Protein AF-A0AAC9L8Z2-F1 (afdb_monomer)

Secondary structure (DSSP, 8-state):
--------SEEEE-TT--EEEE-HHHHHHHTT--HHHHHHHHHHHHHHHTT--TT-TT----SSHHHHHHHHHHHHHHHHHHHHH-TT-S-EEETTTEEE-TT----

Organism: NCBI:txid1612552

pLDDT: mean 70.96, std 18.59, range [23.62, 95.19]

Radius of gyration: 14.06 Å; Cα contacts (8 Å, |Δi|>4): 118; chains: 1; bounding box: 37×30×39 Å

Nearest PDB structures (foldseek):
  7m5f-assembly1_A  TM=7.925E-01  e=8.545E-02  Serratia marcescens

Mean predicted aligned error: 9.95 Å

Sequence (107 aa):
MLAGFFEGPLFYLDGDGDWMNHSPKQAGKDLRLSAELISDITTWDDEYQAIYDDNYPPDSRFPTPATKAAWIEKGRQLAVRIKQESPLVTSVDYQANGSIKNGECMI

Foldseek 3Di:
DDVQPPAQQWFDQFPVRDGGHDQLVRCCVRQVDDPVLSVLSNVLRVVQVVQDDSVDRPDSVQVDPVSLVVSLVSSVVSLVSSVVSGVPDQWTDGPNPDIDHHPDDDD

Solvent-accessible surface area (backbone atoms only — not comparable to full-atom values): 6521 Å² total; per-residue (Å²): 131,83,88,69,87,81,73,44,67,36,40,41,69,49,99,87,67,51,79,44,63,40,54,48,74,53,44,25,64,78,45,56,44,53,73,66,58,32,50,52,50,44,53,57,42,50,62,49,61,75,40,55,44,91,92,47,80,92,51,76,56,57,93,39,74,65,57,45,51,52,52,36,52,50,51,55,54,51,55,52,48,49,54,71,62,13,90,79,65,60,50,52,39,39,87,57,94,46,72,51,58,70,88,72,74,88,126

Structure (mmCIF, N/CA/C/O backbone):
data_AF-A0AAC9L8Z2-F1
#
_entry.id   AF-A0AAC9L8Z2-F1
#
loop_
_atom_site.group_PDB
_atom_site.id
_atom_site.type_symbol
_atom_site.label_atom_id
_atom_site.label_alt_id
_atom_site.label_comp_id
_atom_site.label_asym_id
_atom_site.label_entity_id
_atom_site.label_seq_id
_atom_site.pdbx_PDB_ins_code
_atom_site.Cartn_x
_atom_site.Cartn_y
_atom_site.Cartn_z
_atom_site.occupancy
_atom_site.B_iso_or_equiv
_atom_site.auth_seq_id
_atom_site.auth_comp_id
_atom_site.auth_asym_id
_atom_site.auth_atom_id
_atom_site.pdbx_PDB_model_num
ATOM 1 N N . MET A 1 1 ? 24.014 -4.224 7.817 1.00 24.22 1 MET A N 1
ATOM 2 C CA . MET A 1 1 ? 22.561 -4.469 7.768 1.00 24.22 1 MET A CA 1
ATOM 3 C C . MET A 1 1 ? 22.069 -3.802 6.510 1.00 24.22 1 MET A C 1
ATOM 5 O O . MET A 1 1 ? 22.116 -2.583 6.431 1.00 24.22 1 MET A O 1
ATOM 9 N N . LEU A 1 2 ? 21.812 -4.598 5.476 1.00 24.84 2 LEU A N 1
ATOM 10 C CA . LEU A 1 2 ? 21.399 -4.082 4.179 1.00 24.84 2 LEU A CA 1
ATOM 11 C C . LEU A 1 2 ? 19.991 -3.516 4.361 1.00 24.84 2 LEU A C 1
ATOM 13 O O . LEU A 1 2 ? 19.075 -4.269 4.676 1.00 24.84 2 LEU A O 1
ATOM 17 N N . ALA A 1 3 ? 19.847 -2.197 4.239 1.00 23.62 3 ALA A N 1
ATOM 18 C CA . ALA A 1 3 ? 18.556 -1.535 4.112 1.00 23.62 3 ALA A CA 1
ATOM 19 C C . ALA A 1 3 ? 17.974 -1.900 2.734 1.00 23.62 3 ALA A C 1
ATOM 21 O O . ALA A 1 3 ? 18.017 -1.113 1.795 1.00 23.62 3 ALA A O 1
ATOM 22 N N . GLY A 1 4 ? 17.554 -3.158 2.592 1.00 27.08 4 GLY A N 1
ATOM 23 C CA . GLY A 1 4 ? 16.737 -3.635 1.488 1.00 27.08 4 GLY A CA 1
ATOM 24 C C . GLY A 1 4 ? 15.305 -3.231 1.791 1.00 27.08 4 GLY A C 1
ATOM 25 O O . GLY A 1 4 ? 14.732 -3.661 2.789 1.00 27.08 4 GLY A O 1
ATOM 26 N N . PHE A 1 5 ? 14.784 -2.324 0.982 1.00 33.44 5 PHE A N 1
ATOM 27 C CA . PHE A 1 5 ? 13.491 -1.672 1.121 1.00 33.44 5 PHE A CA 1
ATOM 28 C C . PHE A 1 5 ? 12.365 -2.670 0.785 1.00 33.44 5 PHE A C 1
ATOM 30 O O . PHE A 1 5 ? 11.791 -2.634 -0.298 1.00 33.44 5 PHE A O 1
ATOM 37 N N . PHE A 1 6 ? 12.089 -3.617 1.685 1.00 36.66 6 PHE A N 1
ATOM 38 C CA . PHE A 1 6 ? 10.814 -4.334 1.711 1.00 36.66 6 PHE A CA 1
ATOM 39 C C . PHE A 1 6 ? 9.810 -3.386 2.368 1.00 36.66 6 PHE A C 1
ATOM 41 O O . PHE A 1 6 ? 9.661 -3.429 3.588 1.00 36.66 6 PHE A O 1
ATOM 48 N N . GLU A 1 7 ? 9.175 -2.487 1.611 1.00 49.12 7 GLU A N 1
ATOM 49 C CA . GLU A 1 7 ? 7.945 -1.859 2.103 1.00 49.12 7 GLU A CA 1
ATOM 50 C C . GLU A 1 7 ? 6.761 -2.649 1.565 1.00 49.12 7 GLU A C 1
ATOM 52 O O . GLU A 1 7 ? 6.620 -2.854 0.364 1.00 49.12 7 GLU A O 1
ATOM 57 N N . GLY A 1 8 ? 5.949 -3.162 2.480 1.00 53.09 8 GLY A N 1
ATOM 58 C CA . GLY A 1 8 ? 4.649 -3.699 2.132 1.00 53.09 8 GLY A CA 1
ATOM 59 C C . GLY A 1 8 ? 3.725 -2.555 1.715 1.00 53.09 8 GLY A C 1
ATOM 60 O O . GLY A 1 8 ? 4.050 -1.380 1.901 1.00 53.09 8 GLY A O 1
ATOM 61 N N . PRO A 1 9 ? 2.530 -2.872 1.202 1.00 61.75 9 PRO A N 1
ATOM 62 C CA . PRO A 1 9 ? 1.610 -1.863 0.682 1.00 61.75 9 PRO A CA 1
ATOM 63 C C . PRO A 1 9 ? 1.145 -0.857 1.746 1.00 61.75 9 PRO A C 1
ATOM 65 O O . PRO A 1 9 ? 0.611 0.195 1.399 1.00 61.75 9 PRO A O 1
ATOM 68 N N . LEU A 1 10 ? 1.311 -1.190 3.032 1.00 71.06 10 LEU A N 1
ATOM 69 C CA . LEU A 1 10 ? 0.808 -0.439 4.172 1.00 71.06 10 LEU A CA 1
ATOM 70 C C . LEU A 1 10 ? 1.889 -0.337 5.255 1.00 71.06 10 LEU A C 1
ATOM 72 O O . LEU A 1 10 ? 2.256 -1.342 5.866 1.00 71.06 10 LEU A O 1
ATOM 76 N N . PHE A 1 11 ? 2.347 0.885 5.525 1.00 72.44 11 PHE A N 1
ATOM 77 C CA . PHE A 1 11 ? 3.290 1.195 6.600 1.00 72.44 11 PHE A CA 1
ATOM 78 C C . PHE A 1 11 ? 2.614 2.126 7.613 1.00 72.44 11 PHE A C 1
ATOM 80 O O . PHE A 1 11 ? 2.272 3.269 7.298 1.00 72.44 11 PHE A O 1
ATOM 87 N N . TYR A 1 12 ? 2.368 1.631 8.827 1.00 72.31 12 TYR A N 1
ATOM 88 C CA . TYR A 1 12 ? 1.721 2.399 9.895 1.00 72.31 12 TYR A CA 1
ATOM 89 C C . TYR A 1 12 ?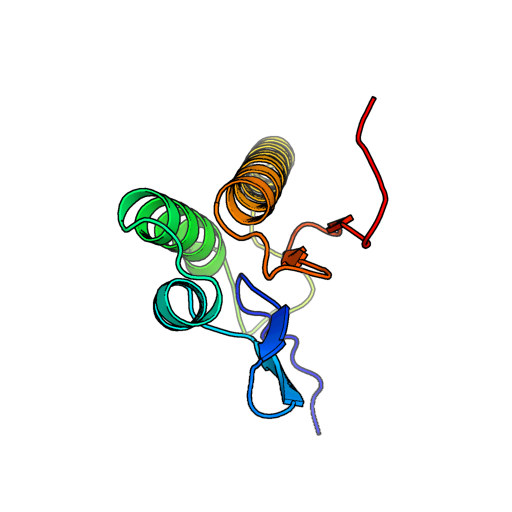 2.153 1.909 11.283 1.00 72.31 12 TYR A C 1
ATOM 91 O O . TYR A 1 12 ? 2.725 0.829 11.427 1.00 72.31 12 TYR A O 1
ATOM 99 N N . LEU A 1 13 ? 1.892 2.739 12.296 1.00 74.19 13 LEU A N 1
ATOM 100 C CA . LEU A 1 13 ? 2.062 2.398 13.708 1.00 74.19 13 LEU A CA 1
ATOM 101 C C . LEU A 1 13 ? 0.874 1.546 14.162 1.00 74.19 13 LEU A C 1
ATOM 103 O O . LEU A 1 13 ? -0.260 2.031 14.134 1.00 74.19 13 LEU A O 1
ATOM 107 N N . ASP A 1 14 ? 1.115 0.301 14.555 1.00 74.50 14 ASP A N 1
ATOM 108 C CA . ASP A 1 14 ? 0.046 -0.584 15.021 1.00 74.50 14 ASP A CA 1
ATOM 109 C C . ASP A 1 14 ? -0.340 -0.350 16.495 1.00 74.50 14 ASP A C 1
ATOM 111 O O . ASP A 1 14 ? 0.149 0.561 17.169 1.00 74.50 14 ASP A O 1
ATOM 115 N N . GLY A 1 15 ? -1.277 -1.165 16.992 1.00 69.88 15 GLY A N 1
ATOM 116 C CA . GLY A 1 15 ? -1.764 -1.092 18.372 1.00 69.88 15 GLY A CA 1
ATOM 117 C C . GLY A 1 15 ? -0.723 -1.455 19.436 1.00 69.88 15 GLY A C 1
ATOM 118 O O . GLY A 1 15 ? -0.926 -1.104 20.599 1.00 69.88 15 GLY A O 1
ATOM 119 N N . ASP A 1 16 ? 0.374 -2.105 19.041 1.00 76.56 16 ASP A N 1
ATOM 120 C CA . ASP A 1 16 ? 1.497 -2.465 19.909 1.00 76.56 16 ASP A CA 1
ATOM 121 C C . ASP A 1 16 ? 2.599 -1.387 19.891 1.00 76.56 16 ASP A C 1
ATOM 123 O O . ASP A 1 16 ? 3.517 -1.408 20.714 1.00 76.56 16 ASP A O 1
ATOM 127 N N . GLY A 1 17 ? 2.458 -0.374 19.028 1.00 74.88 17 GLY A N 1
ATOM 128 C CA . GLY A 1 17 ? 3.401 0.730 18.888 1.00 74.88 17 GLY A CA 1
ATOM 129 C C . GLY A 1 17 ? 4.563 0.417 17.948 1.00 74.88 17 GLY A C 1
ATOM 130 O O . GLY A 1 17 ? 5.549 1.159 17.946 1.00 74.88 17 GLY A O 1
ATOM 131 N N . ASP A 1 18 ? 4.447 -0.636 17.137 1.00 76.12 18 ASP A N 1
ATOM 132 C CA . ASP A 1 18 ? 5.462 -1.003 16.163 1.00 76.12 18 ASP A CA 1
ATOM 133 C C . ASP A 1 18 ? 5.226 -0.266 14.843 1.00 76.12 18 ASP A C 1
ATOM 135 O O . ASP A 1 18 ? 4.153 -0.306 14.234 1.00 76.12 18 ASP A O 1
ATOM 139 N N . TRP A 1 19 ? 6.263 0.443 14.394 1.00 75.31 19 TRP A N 1
ATOM 140 C CA . TRP A 1 19 ? 6.253 1.157 13.124 1.00 75.31 19 TRP A CA 1
ATOM 141 C C . TRP A 1 19 ? 6.893 0.282 12.049 1.00 75.31 19 TRP A C 1
ATOM 143 O O . TRP A 1 19 ? 8.111 0.284 11.858 1.00 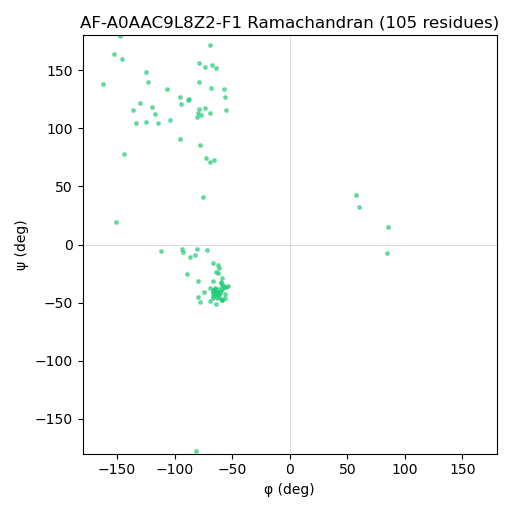75.31 19 TRP A O 1
ATOM 153 N N . MET A 1 20 ? 6.061 -0.511 11.378 1.00 77.50 20 MET A N 1
ATOM 154 C CA . MET A 1 20 ? 6.514 -1.502 10.409 1.00 77.50 20 MET A CA 1
ATOM 155 C C . MET A 1 20 ? 5.519 -1.697 9.259 1.00 77.50 20 MET A C 1
ATOM 157 O O . MET A 1 20 ? 4.470 -1.054 9.190 1.00 77.50 20 MET A O 1
ATOM 161 N N . ASN A 1 21 ? 5.878 -2.582 8.330 1.00 76.88 21 ASN A N 1
ATOM 162 C CA . ASN A 1 21 ? 5.004 -2.990 7.240 1.00 76.88 21 ASN A CA 1
ATOM 163 C C . ASN A 1 21 ? 3.975 -4.007 7.707 1.00 76.88 21 ASN A C 1
ATOM 165 O O . ASN A 1 21 ? 4.308 -4.967 8.403 1.00 76.88 21 ASN A O 1
ATOM 169 N N . HIS A 1 22 ? 2.753 -3.847 7.215 1.00 80.56 22 HIS A N 1
ATOM 170 C CA . HIS A 1 22 ? 1.636 -4.723 7.522 1.00 80.56 22 HIS A CA 1
ATOM 171 C C . HIS A 1 22 ? 1.043 -5.309 6.248 1.00 80.56 22 HIS A C 1
ATOM 173 O O . HIS A 1 22 ? 0.884 -4.634 5.232 1.00 80.56 22 HIS A O 1
ATOM 179 N N . SER A 1 23 ? 0.679 -6.590 6.305 1.00 83.94 23 SER A N 1
ATOM 180 C CA . SER A 1 23 ? -0.058 -7.222 5.206 1.00 83.94 23 SER A CA 1
ATOM 181 C C . SER A 1 23 ? -1.474 -6.633 5.085 1.00 83.94 23 SER A C 1
ATOM 183 O O . SER A 1 23 ? -2.055 -6.251 6.109 1.00 83.94 23 SER A O 1
ATOM 185 N N . PRO A 1 24 ? -2.106 -6.665 3.896 1.00 85.31 24 PRO A N 1
ATOM 186 C CA . PRO A 1 24 ? -3.492 -6.213 3.723 1.00 85.31 24 PRO A CA 1
ATOM 187 C C . PRO A 1 24 ? -4.474 -6.889 4.691 1.00 85.31 24 PRO A C 1
ATOM 189 O O . PRO A 1 24 ? -5.398 -6.263 5.208 1.00 85.31 24 PRO A O 1
ATOM 192 N N . LYS A 1 25 ? -4.246 -8.171 5.006 1.00 85.81 25 LYS A N 1
ATOM 193 C CA . LYS A 1 25 ? -5.061 -8.929 5.963 1.00 85.81 25 LYS A CA 1
ATOM 194 C C . LYS A 1 25 ? -4.888 -8.449 7.406 1.00 85.81 25 LYS A C 1
ATOM 196 O O . LYS A 1 25 ? -5.859 -8.474 8.161 1.00 85.81 25 LYS A O 1
ATOM 201 N N . GLN A 1 26 ? -3.671 -8.076 7.799 1.00 84.38 26 GLN A N 1
ATOM 202 C CA . GLN A 1 26 ? -3.398 -7.541 9.134 1.00 84.38 26 GLN A CA 1
ATOM 203 C C . GLN A 1 26 ? -4.023 -6.149 9.274 1.00 84.38 26 GLN A C 1
ATOM 205 O O . GLN A 1 26 ? -4.845 -5.939 10.162 1.00 84.38 26 GLN A O 1
ATOM 210 N N . ALA A 1 27 ? -3.793 -5.275 8.294 1.00 82.56 27 ALA A N 1
ATOM 211 C CA . ALA A 1 27 ? -4.414 -3.956 8.233 1.00 82.56 27 ALA A CA 1
ATOM 212 C C . ALA A 1 27 ? -5.940 -3.999 8.196 1.00 82.56 27 ALA A C 1
ATOM 214 O O . ALA A 1 27 ? -6.600 -3.183 8.832 1.00 82.56 27 ALA A O 1
ATOM 215 N N . GLY A 1 28 ? -6.522 -4.992 7.525 1.00 87.25 28 GLY A N 1
ATOM 216 C CA . GLY A 1 28 ? -7.959 -5.231 7.561 1.00 87.25 28 GLY A CA 1
ATOM 217 C C . GLY A 1 28 ? -8.514 -5.399 8.975 1.00 87.25 28 GLY A C 1
ATOM 218 O O . GLY A 1 28 ? -9.603 -4.912 9.271 1.00 87.25 28 GLY A O 1
ATOM 219 N N . LYS A 1 29 ? -7.758 -6.042 9.871 1.00 87.19 29 LYS A N 1
ATOM 220 C CA . LYS A 1 29 ? -8.141 -6.196 11.279 1.00 87.19 29 LYS A CA 1
ATOM 221 C C . LYS A 1 29 ? -7.882 -4.921 12.071 1.00 87.19 29 LYS A C 1
ATOM 223 O O . LYS A 1 29 ? -8.786 -4.457 12.762 1.00 87.19 29 LYS A O 1
ATOM 228 N N . ASP A 1 30 ? -6.682 -4.363 11.946 1.00 83.88 30 ASP A N 1
ATOM 229 C CA . ASP A 1 30 ? -6.230 -3.227 12.758 1.00 83.88 30 ASP A CA 1
ATOM 230 C C . ASP A 1 30 ? -7.040 -1.966 12.446 1.00 83.88 30 ASP A C 1
ATOM 232 O O . ASP A 1 30 ? -7.526 -1.274 13.341 1.00 83.88 30 ASP A O 1
ATOM 236 N N . LEU A 1 31 ? -7.256 -1.718 11.154 1.00 83.31 31 LEU A N 1
ATOM 237 C CA . LEU A 1 31 ? -7.966 -0.556 10.634 1.00 83.31 31 LEU A CA 1
ATOM 238 C C . LEU A 1 31 ? -9.457 -0.835 10.405 1.00 83.31 31 LEU A C 1
ATOM 240 O O . LEU A 1 31 ? -10.196 0.091 10.078 1.00 83.31 31 LEU A O 1
ATOM 244 N N . ARG A 1 32 ? -9.919 -2.077 10.618 1.00 87.31 32 ARG A N 1
ATOM 245 C CA . ARG A 1 32 ? -11.317 -2.511 10.429 1.00 87.31 32 ARG A CA 1
ATOM 246 C C . ARG A 1 32 ? -11.842 -2.270 9.007 1.00 87.31 32 ARG A C 1
ATOM 248 O O . ARG A 1 32 ? -12.973 -1.823 8.832 1.00 87.31 32 ARG A O 1
ATOM 255 N N . LEU A 1 33 ? -11.016 -2.562 8.006 1.00 86.88 33 LEU A N 1
ATOM 256 C CA . LEU A 1 33 ? -11.359 -2.376 6.594 1.00 86.88 33 LEU A CA 1
ATOM 257 C C . LEU A 1 33 ? -12.351 -3.440 6.115 1.00 86.88 33 LEU A C 1
ATOM 259 O O . LEU A 1 33 ? -12.374 -4.572 6.609 1.00 86.88 33 LEU A O 1
ATOM 263 N N . SER A 1 34 ? -13.143 -3.089 5.107 1.00 93.19 34 SER A N 1
ATOM 264 C CA . SER A 1 34 ? -14.021 -4.030 4.421 1.00 93.19 34 SER A CA 1
ATOM 265 C C . SER A 1 34 ? -13.232 -5.133 3.702 1.00 93.19 34 SER A C 1
ATOM 267 O O . SER A 1 34 ? -12.099 -4.945 3.257 1.00 93.19 34 SER A O 1
ATOM 269 N N . ALA A 1 35 ? -13.853 -6.307 3.545 1.00 93.12 35 ALA A N 1
ATOM 270 C CA . ALA A 1 35 ? -13.260 -7.413 2.789 1.00 93.12 35 ALA A CA 1
ATOM 271 C C . ALA A 1 35 ? -12.981 -7.039 1.321 1.00 93.12 35 ALA A C 1
ATOM 273 O O . ALA A 1 35 ? -12.006 -7.514 0.742 1.00 93.12 35 ALA A O 1
ATOM 274 N N . GLU A 1 36 ? -13.814 -6.169 0.746 1.00 95.19 36 GLU A N 1
ATOM 275 C CA . GLU A 1 36 ? -13.631 -5.617 -0.597 1.00 95.19 36 GLU A CA 1
ATOM 276 C C . GLU A 1 36 ? -12.356 -4.772 -0.674 1.00 95.19 36 GLU A C 1
ATOM 278 O O . GLU A 1 36 ? -11.488 -5.048 -1.498 1.00 95.19 36 GLU A O 1
ATOM 283 N N . LEU A 1 37 ? -12.175 -3.817 0.245 1.00 90.44 37 LEU A N 1
ATOM 284 C CA . LEU A 1 37 ? -10.978 -2.978 0.271 1.00 90.44 37 LEU A CA 1
ATOM 285 C C . LEU A 1 37 ? -9.699 -3.794 0.514 1.00 90.44 37 LEU A C 1
ATOM 287 O O . LEU A 1 37 ? -8.680 -3.541 -0.123 1.00 90.44 37 LEU A O 1
ATOM 291 N N . ILE A 1 38 ? -9.747 -4.818 1.372 1.00 90.44 38 ILE A N 1
ATOM 292 C CA . ILE A 1 38 ? -8.615 -5.740 1.572 1.00 90.44 38 ILE A CA 1
ATOM 293 C C . ILE A 1 38 ? -8.256 -6.459 0.261 1.00 90.44 38 ILE A C 1
ATOM 295 O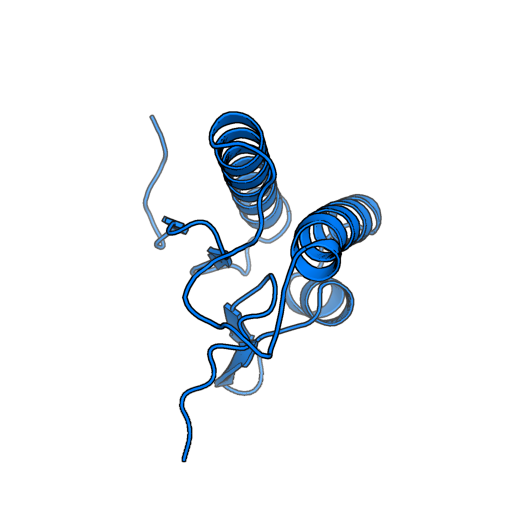 O . ILE A 1 38 ? -7.072 -6.601 -0.057 1.00 90.44 38 ILE A O 1
ATOM 299 N N . SER A 1 39 ? -9.260 -6.902 -0.503 1.00 92.62 39 SER A N 1
ATOM 300 C CA . SER A 1 39 ? -9.060 -7.570 -1.795 1.00 92.62 39 SER A CA 1
ATOM 301 C C . SER A 1 39 ? -8.433 -6.632 -2.827 1.00 92.62 39 SER A C 1
ATOM 303 O O . SER A 1 39 ? -7.512 -7.030 -3.544 1.00 92.62 39 SER A O 1
ATOM 305 N N . ASP A 1 40 ? -8.892 -5.382 -2.880 1.00 92.25 40 ASP A N 1
ATOM 306 C CA . ASP A 1 40 ? -8.369 -4.384 -3.812 1.00 92.25 40 ASP A CA 1
ATOM 307 C C . ASP A 1 40 ? -6.913 -4.014 -3.493 1.00 92.25 40 ASP A C 1
ATOM 309 O O . ASP A 1 40 ? -6.086 -3.938 -4.401 1.00 92.25 40 ASP A O 1
ATOM 313 N N . ILE A 1 41 ? -6.571 -3.851 -2.208 1.00 87.06 41 ILE A N 1
ATOM 314 C CA . ILE A 1 41 ? -5.187 -3.592 -1.774 1.00 87.06 41 ILE A CA 1
ATOM 315 C C . ILE A 1 41 ? -4.287 -4.788 -2.093 1.00 87.06 41 ILE A C 1
ATOM 317 O O . ILE A 1 41 ? -3.177 -4.596 -2.579 1.00 87.06 41 ILE A O 1
ATOM 321 N N . THR A 1 42 ? -4.764 -6.014 -1.856 1.00 88.94 42 THR A N 1
ATOM 322 C CA . THR A 1 42 ? -4.012 -7.236 -2.192 1.00 88.94 42 THR A CA 1
ATOM 323 C C . THR A 1 42 ? -3.715 -7.300 -3.687 1.00 88.94 42 THR A C 1
ATOM 325 O O . THR A 1 4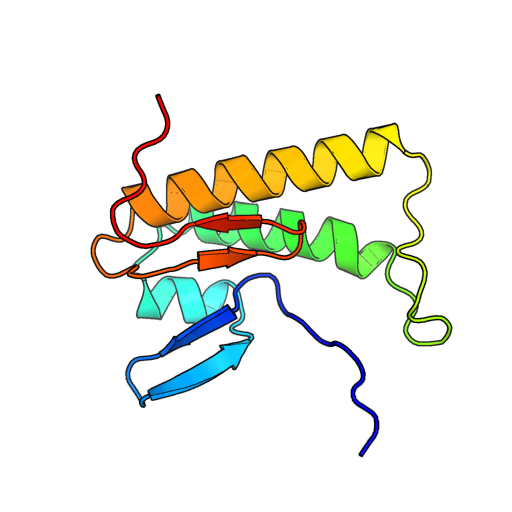2 ? -2.574 -7.502 -4.077 1.00 88.94 42 THR A O 1
ATOM 328 N N . THR A 1 43 ? -4.721 -7.041 -4.524 1.00 91.38 43 THR A N 1
ATOM 329 C CA . THR A 1 43 ? -4.554 -7.043 -5.985 1.00 91.38 43 THR A CA 1
ATOM 330 C C . THR A 1 43 ? -3.549 -5.980 -6.435 1.00 91.38 43 THR A C 1
ATOM 332 O O . THR A 1 43 ? -2.730 -6.225 -7.316 1.00 91.38 43 THR A O 1
ATOM 335 N N . TRP A 1 44 ? -3.596 -4.794 -5.828 1.00 88.81 44 TRP A N 1
ATOM 336 C CA . TRP A 1 44 ? -2.669 -3.707 -6.129 1.00 88.81 44 TRP A CA 1
ATOM 337 C C . TRP A 1 44 ? -1.218 -4.017 -5.721 1.00 88.81 44 TRP A C 1
ATOM 339 O O . TRP A 1 44 ? -0.300 -3.686 -6.472 1.00 88.81 44 TRP A O 1
ATOM 349 N N . ASP A 1 45 ? -1.006 -4.673 -4.577 1.00 86.38 45 ASP A N 1
ATOM 350 C CA . ASP A 1 45 ? 0.318 -5.153 -4.151 1.00 86.38 45 ASP A CA 1
ATOM 351 C C . ASP A 1 45 ? 0.829 -6.258 -5.087 1.00 86.38 45 ASP A C 1
ATOM 353 O O . ASP A 1 45 ? 1.945 -6.167 -5.594 1.00 86.38 45 ASP A O 1
ATOM 357 N N . ASP A 1 46 ? -0.018 -7.234 -5.431 1.00 86.69 46 ASP A N 1
ATOM 358 C CA . ASP A 1 46 ? 0.323 -8.318 -6.363 1.00 86.69 46 ASP A CA 1
ATOM 359 C C . ASP A 1 46 ? 0.787 -7.784 -7.734 1.00 86.69 46 ASP A C 1
ATOM 361 O O . ASP A 1 46 ? 1.720 -8.332 -8.328 1.00 86.69 46 ASP A O 1
ATOM 365 N N . GLU A 1 47 ? 0.194 -6.686 -8.230 1.00 86.94 47 GLU A N 1
ATOM 366 C CA . GLU A 1 47 ? 0.638 -6.007 -9.461 1.00 86.94 47 GLU A CA 1
ATOM 367 C C . GLU A 1 47 ? 2.104 -5.543 -9.377 1.00 86.94 47 GLU A C 1
ATOM 369 O O . GLU A 1 47 ? 2.830 -5.628 -10.370 1.00 86.94 47 GLU A O 1
ATOM 374 N N . TYR A 1 48 ? 2.548 -5.067 -8.210 1.00 83.19 48 TYR A N 1
ATOM 375 C CA . TYR A 1 48 ? 3.929 -4.643 -7.980 1.00 83.19 48 TYR A CA 1
ATOM 376 C C . TYR A 1 48 ? 4.858 -5.831 -7.728 1.00 83.19 48 TYR A C 1
ATOM 378 O O . TYR A 1 48 ? 5.916 -5.924 -8.353 1.00 83.19 48 TYR A O 1
ATOM 386 N N . GLN A 1 49 ? 4.447 -6.781 -6.884 1.00 82.25 49 GLN A N 1
ATOM 387 C CA . GLN A 1 49 ? 5.237 -7.979 -6.584 1.00 82.25 49 GLN A CA 1
ATOM 388 C C . GLN A 1 49 ? 5.517 -8.813 -7.845 1.00 82.25 49 GLN A C 1
ATOM 390 O O . GLN A 1 49 ? 6.598 -9.381 -7.982 1.00 82.25 49 GLN A O 1
ATOM 395 N N . ALA A 1 50 ? 4.594 -8.837 -8.814 1.00 86.06 50 ALA A N 1
ATOM 396 C CA . ALA A 1 50 ? 4.776 -9.541 -10.086 1.00 86.06 50 ALA A CA 1
ATOM 397 C C . ALA A 1 50 ? 5.920 -8.986 -10.958 1.00 86.06 50 ALA A C 1
ATOM 399 O O . ALA A 1 50 ? 6.443 -9.702 -11.815 1.00 86.06 50 ALA A O 1
ATOM 400 N N . ILE A 1 51 ? 6.293 -7.717 -10.774 1.00 82.81 51 ILE A N 1
ATOM 401 C CA . ILE A 1 51 ? 7.355 -7.043 -11.541 1.00 82.81 51 ILE A CA 1
ATOM 402 C C . ILE A 1 51 ? 8.585 -6.709 -10.690 1.00 82.81 51 ILE A C 1
ATOM 404 O O . ILE A 1 51 ? 9.587 -6.225 -11.224 1.00 82.81 51 ILE A O 1
ATOM 408 N N . TYR A 1 52 ? 8.514 -6.939 -9.383 1.00 77.94 52 TYR A N 1
ATOM 409 C CA . TYR A 1 52 ? 9.606 -6.696 -8.458 1.00 77.94 52 TYR A CA 1
ATOM 410 C C . TYR A 1 52 ? 10.753 -7.689 -8.703 1.00 77.94 52 TYR A C 1
ATOM 412 O O . TYR A 1 52 ? 10.537 -8.888 -8.878 1.00 77.94 52 TYR A O 1
ATOM 420 N N . ASP A 1 53 ? 11.988 -7.185 -8.732 1.00 70.94 53 ASP A N 1
ATOM 421 C CA . ASP A 1 53 ? 13.198 -8.002 -8.825 1.00 70.94 53 ASP A CA 1
ATOM 422 C C . ASP A 1 53 ? 14.139 -7.674 -7.665 1.00 70.94 53 ASP A C 1
ATOM 424 O O . ASP A 1 53 ? 14.832 -6.656 -7.672 1.00 70.94 53 ASP A O 1
ATOM 428 N N . ASP A 1 54 ? 14.195 -8.585 -6.696 1.00 67.06 54 ASP A N 1
ATOM 429 C CA . ASP A 1 54 ? 15.035 -8.483 -5.497 1.00 67.06 54 ASP A CA 1
ATOM 430 C C . ASP A 1 54 ? 16.543 -8.420 -5.827 1.00 67.06 54 ASP A C 1
ATOM 432 O O . ASP A 1 54 ? 17.353 -7.922 -5.046 1.00 67.06 54 ASP A O 1
ATOM 436 N N . ASN A 1 55 ? 16.947 -8.859 -7.026 1.00 70.94 55 ASN A N 1
ATOM 437 C CA . ASN A 1 55 ? 18.345 -8.807 -7.464 1.00 70.94 55 ASN A CA 1
ATOM 438 C C . ASN A 1 55 ? 18.760 -7.435 -8.027 1.00 70.94 55 ASN A C 1
ATOM 440 O O . ASN A 1 55 ? 19.950 -7.219 -8.279 1.00 70.94 55 ASN A O 1
ATOM 444 N N . TYR A 1 56 ? 17.816 -6.510 -8.245 1.00 62.34 56 TYR A N 1
ATOM 445 C CA . TYR A 1 56 ? 18.087 -5.168 -8.764 1.00 62.34 56 TYR A CA 1
ATOM 446 C C . TYR A 1 56 ? 17.149 -4.120 -8.130 1.00 62.34 56 TYR A C 1
ATOM 448 O O . TYR A 1 56 ? 16.208 -3.644 -8.768 1.00 62.34 56 TYR A O 1
ATOM 456 N N . PRO A 1 57 ? 17.432 -3.695 -6.883 1.00 55.16 57 PRO A N 1
ATOM 457 C CA . PRO A 1 57 ? 16.526 -2.859 -6.097 1.00 55.16 57 PRO A CA 1
ATOM 458 C C . PRO A 1 57 ? 16.192 -1.456 -6.647 1.00 55.16 57 PRO A C 1
ATOM 460 O O . PRO A 1 57 ? 15.143 -0.944 -6.257 1.00 55.16 57 PRO A O 1
ATOM 463 N N . PRO A 1 58 ? 16.996 -0.778 -7.502 1.00 54.41 58 PRO A N 1
ATOM 464 C CA . PRO A 1 58 ? 16.663 0.591 -7.893 1.00 54.41 58 PRO A CA 1
ATOM 465 C C . PRO A 1 58 ? 15.610 0.707 -9.004 1.00 54.41 58 PRO A C 1
ATOM 467 O O . PRO A 1 58 ? 15.227 1.836 -9.308 1.00 54.41 58 PRO A O 1
ATOM 470 N N . ASP A 1 59 ? 15.126 -0.388 -9.604 1.00 57.44 59 ASP A N 1
ATOM 471 C CA . ASP A 1 59 ? 14.152 -0.291 -10.697 1.00 57.44 59 ASP A CA 1
ATOM 472 C C . ASP A 1 59 ? 12.972 -1.255 -10.527 1.00 57.44 59 ASP A C 1
ATOM 474 O O . ASP A 1 59 ? 13.047 -2.454 -10.796 1.00 57.44 59 ASP A O 1
ATOM 478 N N . SER A 1 60 ? 11.828 -0.697 -10.129 1.00 60.62 60 SER A N 1
ATOM 479 C CA . SER A 1 60 ? 10.524 -1.313 -10.368 1.00 60.62 60 SER A CA 1
ATOM 480 C C . SER A 1 60 ? 10.393 -1.575 -11.876 1.00 60.62 60 SER A C 1
ATOM 482 O O . SER A 1 60 ? 10.362 -0.607 -12.642 1.00 60.62 60 SER A O 1
ATOM 484 N N . ARG A 1 61 ? 10.304 -2.836 -12.329 1.00 77.00 61 ARG A N 1
ATOM 485 C CA . ARG A 1 61 ? 10.297 -3.203 -13.765 1.00 77.00 61 ARG A CA 1
ATOM 486 C C . ARG A 1 61 ? 8.965 -2.912 -14.466 1.00 77.00 61 ARG A C 1
ATOM 488 O O . ARG A 1 61 ? 8.485 -3.714 -15.269 1.00 77.00 61 ARG A O 1
ATOM 495 N N . PHE A 1 62 ? 8.342 -1.772 -14.167 1.00 81.12 62 PHE A N 1
ATOM 496 C CA . PHE A 1 62 ? 7.124 -1.357 -14.848 1.00 81.12 62 PHE A CA 1
ATOM 497 C C . PHE A 1 62 ? 7.391 -1.317 -16.359 1.00 81.12 62 PHE A C 1
ATOM 499 O O . PHE A 1 62 ? 8.322 -0.630 -16.784 1.00 81.12 62 PHE A O 1
ATOM 506 N N . PRO A 1 63 ? 6.573 -1.994 -17.187 1.00 83.06 63 PRO A N 1
ATOM 507 C CA . PRO A 1 63 ? 6.818 -2.082 -18.628 1.00 83.06 63 PRO A CA 1
ATOM 508 C C . PRO A 1 63 ? 6.857 -0.718 -19.321 1.00 83.06 63 PRO A C 1
ATOM 510 O O . PRO A 1 63 ? 7.508 -0.552 -20.349 1.00 83.06 63 PRO A O 1
ATOM 513 N N . THR A 1 64 ? 6.127 0.260 -18.775 1.00 86.19 64 THR A N 1
ATOM 514 C CA . THR A 1 64 ? 6.070 1.630 -19.285 1.00 86.19 64 THR A CA 1
ATOM 515 C C . THR A 1 64 ? 5.912 2.659 -18.153 1.00 86.19 64 THR A C 1
ATOM 517 O O . THR A 1 64 ? 5.374 2.347 -17.083 1.00 86.19 64 THR A O 1
ATOM 520 N N . PRO A 1 65 ? 6.261 3.934 -18.399 1.00 85.44 65 PRO A N 1
ATOM 521 C CA . PRO A 1 65 ? 5.917 5.025 -17.488 1.00 85.44 65 PRO A CA 1
ATOM 522 C C . PRO A 1 65 ? 4.405 5.154 -17.239 1.00 85.44 65 PRO A C 1
ATOM 524 O O . PRO A 1 65 ? 3.988 5.455 -16.124 1.00 85.44 65 PRO A O 1
ATOM 527 N N . ALA A 1 66 ? 3.573 4.877 -18.250 1.00 86.44 66 ALA A N 1
ATOM 528 C CA . ALA A 1 66 ? 2.116 4.942 -18.131 1.00 86.44 66 ALA A CA 1
ATOM 529 C C . ALA A 1 66 ? 1.561 3.876 -17.172 1.00 86.44 66 ALA A C 1
ATOM 531 O O . ALA A 1 66 ? 0.697 4.178 -16.354 1.00 86.44 66 ALA A O 1
ATOM 532 N N . THR A 1 67 ? 2.095 2.649 -17.215 1.00 85.62 67 THR A N 1
ATOM 533 C CA . THR A 1 67 ? 1.714 1.583 -16.272 1.00 85.62 67 THR A CA 1
ATOM 534 C C . THR A 1 67 ? 2.112 1.925 -14.840 1.00 85.62 67 THR A C 1
ATOM 536 O O . THR A 1 67 ? 1.323 1.701 -13.926 1.00 85.62 67 THR A O 1
ATOM 539 N N . LYS A 1 68 ? 3.282 2.550 -14.648 1.00 84.38 68 LYS A N 1
ATOM 540 C CA . LYS A 1 68 ? 3.712 3.041 -13.333 1.00 84.38 68 LYS A CA 1
ATOM 541 C C . LYS A 1 68 ? 2.776 4.134 -12.811 1.00 84.38 68 LYS A C 1
ATOM 543 O O . LYS A 1 68 ? 2.343 4.074 -11.667 1.00 84.38 68 LYS A O 1
ATOM 548 N N . ALA A 1 69 ? 2.422 5.105 -13.654 1.00 82.25 69 ALA A N 1
ATOM 549 C CA . ALA A 1 69 ? 1.511 6.188 -13.284 1.00 82.25 69 ALA A CA 1
ATOM 550 C C . ALA A 1 69 ? 0.103 5.678 -12.928 1.00 82.25 69 ALA A C 1
ATOM 552 O O . ALA A 1 69 ? -0.482 6.128 -11.947 1.00 82.25 69 ALA A O 1
ATOM 553 N N . ALA A 1 70 ? -0.422 4.709 -13.684 1.00 86.38 70 ALA A N 1
ATOM 554 C CA . ALA A 1 70 ? -1.711 4.089 -13.389 1.00 86.38 70 ALA A CA 1
ATOM 555 C C . ALA A 1 70 ? -1.692 3.326 -12.055 1.00 86.38 70 ALA A C 1
ATOM 557 O O . ALA A 1 70 ? -2.638 3.429 -11.278 1.00 86.38 70 ALA A O 1
ATOM 558 N N . TRP A 1 71 ? -0.610 2.597 -11.768 1.00 86.75 71 TRP A N 1
ATOM 559 C CA . TRP A 1 71 ? -0.443 1.895 -10.496 1.00 86.75 71 TRP A CA 1
ATOM 560 C C . TRP A 1 71 ? -0.331 2.864 -9.305 1.00 86.75 71 TRP A C 1
ATOM 562 O O . TRP A 1 71 ? -0.988 2.654 -8.288 1.00 86.75 71 TRP A O 1
ATOM 572 N N . ILE A 1 72 ? 0.397 3.977 -9.459 1.00 80.69 72 ILE A N 1
ATOM 573 C CA . ILE A 1 72 ? 0.472 5.061 -8.460 1.00 80.69 72 ILE A CA 1
ATOM 574 C C . ILE A 1 72 ? -0.918 5.650 -8.177 1.00 80.69 72 ILE A C 1
ATOM 576 O O . ILE A 1 72 ? -1.309 5.797 -7.019 1.00 80.69 72 ILE A O 1
ATOM 580 N N . GLU A 1 73 ? -1.689 5.960 -9.223 1.00 83.25 73 GLU A N 1
ATOM 581 C CA . GLU A 1 73 ? -3.027 6.540 -9.067 1.00 83.25 73 GLU A CA 1
ATOM 582 C C . GLU A 1 73 ? -4.005 5.568 -8.389 1.00 83.25 73 GLU A C 1
ATOM 584 O O . GLU A 1 73 ? -4.792 5.991 -7.540 1.00 83.25 73 G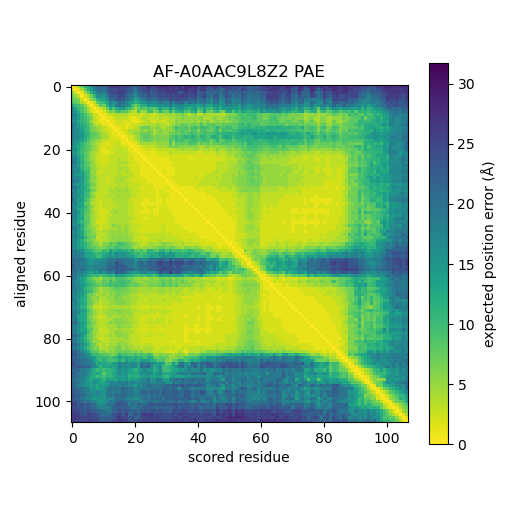LU A O 1
ATOM 589 N N . LYS A 1 74 ? -3.920 4.261 -8.680 1.00 84.94 74 LYS A N 1
ATOM 590 C CA . LYS A 1 74 ? -4.675 3.236 -7.937 1.00 84.94 74 LYS A CA 1
ATOM 591 C C . LYS A 1 74 ? -4.324 3.256 -6.447 1.00 84.94 74 LYS A C 1
ATOM 593 O O . LYS A 1 74 ? -5.232 3.307 -5.620 1.00 84.94 74 LYS A O 1
ATOM 598 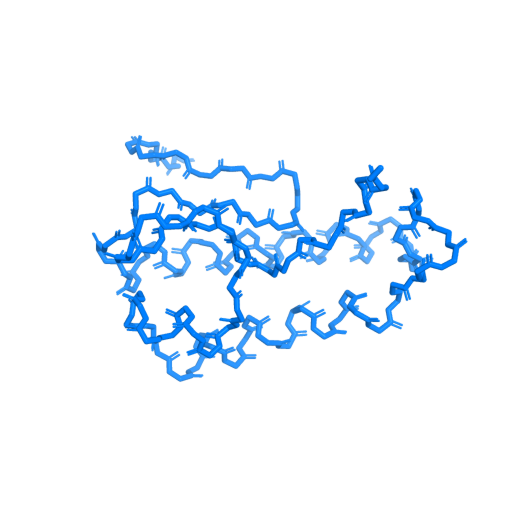N N . GLY A 1 75 ? -3.033 3.285 -6.106 1.00 83.62 75 GLY A N 1
ATOM 599 C CA . GLY A 1 75 ? -2.571 3.365 -4.715 1.00 83.62 75 GLY A CA 1
ATOM 600 C C . GLY A 1 75 ? -3.143 4.585 -3.986 1.00 83.62 75 GLY A C 1
ATOM 601 O O . GLY A 1 75 ? -3.663 4.470 -2.876 1.00 83.62 75 GLY A O 1
ATOM 602 N N . ARG A 1 76 ? -3.171 5.745 -4.658 1.00 78.50 76 ARG A N 1
ATOM 603 C CA . ARG A 1 76 ? -3.756 6.981 -4.114 1.00 78.50 76 ARG A CA 1
ATOM 604 C C . ARG A 1 76 ? -5.249 6.835 -3.814 1.00 78.50 76 ARG A C 1
ATOM 606 O O . ARG A 1 76 ? -5.715 7.281 -2.765 1.00 78.50 76 ARG A O 1
ATOM 613 N N . GLN A 1 77 ? -6.008 6.219 -4.718 1.00 83.56 77 GLN A N 1
ATOM 614 C CA . GLN A 1 77 ? -7.443 5.986 -4.526 1.00 83.56 77 GLN A CA 1
ATOM 615 C C . GLN A 1 77 ? -7.714 5.009 -3.373 1.00 83.56 77 GLN A C 1
ATOM 617 O O . GLN A 1 77 ? -8.629 5.239 -2.579 1.00 83.56 77 GLN A O 1
ATOM 622 N N . LEU A 1 78 ? -6.892 3.965 -3.233 1.00 85.12 78 LEU A N 1
ATOM 623 C CA . LEU A 1 78 ? -6.966 3.029 -2.109 1.00 85.12 78 LEU A CA 1
ATOM 624 C C . LEU A 1 78 ? -6.670 3.724 -0.776 1.00 85.12 78 LEU A C 1
ATOM 626 O O . LEU A 1 78 ? -7.424 3.541 0.176 1.00 85.12 78 LEU A O 1
ATOM 630 N N . ALA A 1 79 ? -5.658 4.593 -0.714 1.00 79.56 79 ALA A N 1
ATOM 631 C CA . ALA A 1 79 ? -5.342 5.364 0.490 1.00 79.56 79 ALA A CA 1
ATOM 632 C C . ALA A 1 79 ? -6.509 6.266 0.938 1.00 79.56 79 ALA A C 1
ATOM 634 O O . ALA A 1 79 ? -6.817 6.354 2.130 1.00 79.56 79 ALA A O 1
ATOM 635 N N . VAL A 1 80 ? -7.213 6.896 -0.012 1.00 81.25 80 VAL A N 1
ATOM 636 C CA . VAL A 1 80 ? -8.431 7.672 0.281 1.00 81.25 80 VAL A CA 1
ATOM 637 C C . VAL A 1 80 ? -9.525 6.779 0.869 1.00 81.25 80 VAL A C 1
ATOM 639 O O . VAL A 1 80 ? -10.125 7.150 1.878 1.00 81.25 80 VAL A O 1
A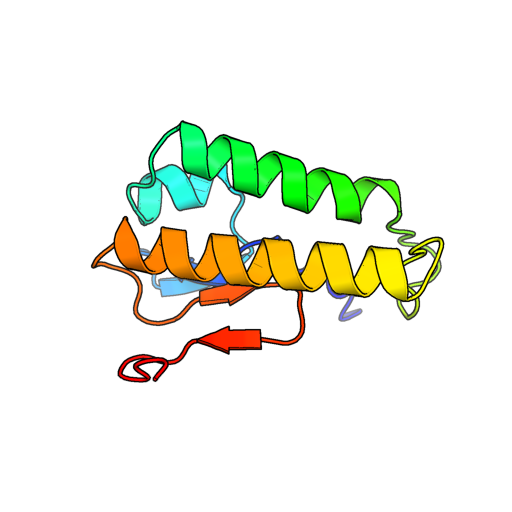TOM 642 N N . ARG A 1 81 ? -9.763 5.598 0.287 1.00 86.44 81 ARG A N 1
ATOM 643 C CA . ARG A 1 81 ? -10.762 4.638 0.788 1.00 86.44 81 ARG A CA 1
ATOM 644 C C . ARG A 1 81 ? -10.421 4.120 2.183 1.00 86.44 81 ARG A C 1
ATOM 646 O O . ARG A 1 81 ? -11.297 4.087 3.039 1.00 86.44 81 ARG A O 1
ATOM 653 N N . ILE A 1 82 ? -9.150 3.813 2.451 1.00 82.69 82 ILE A N 1
ATOM 654 C CA . ILE A 1 82 ? -8.673 3.419 3.786 1.00 82.69 82 ILE A CA 1
ATOM 655 C C . ILE A 1 82 ? -9.016 4.496 4.825 1.00 82.69 82 ILE A C 1
ATOM 657 O O . ILE A 1 82 ? -9.559 4.176 5.879 1.00 82.69 82 ILE A O 1
ATOM 661 N N . LYS A 1 83 ? -8.770 5.777 4.516 1.00 77.81 83 LYS A N 1
ATOM 662 C CA . LYS A 1 83 ? -9.106 6.902 5.408 1.00 77.81 83 LYS A CA 1
ATOM 663 C C . LYS A 1 83 ? -10.619 7.084 5.599 1.00 77.81 83 LYS A C 1
ATOM 665 O O . LYS A 1 83 ? -11.046 7.545 6.653 1.00 77.81 83 LYS A O 1
ATOM 670 N N . GLN A 1 84 ? -11.428 6.756 4.591 1.00 82.31 84 GLN A N 1
ATOM 671 C CA . GLN A 1 84 ? -12.892 6.821 4.677 1.00 82.31 84 GLN A CA 1
ATOM 672 C C . GLN A 1 84 ? -13.479 5.683 5.521 1.00 82.31 84 GLN A C 1
ATOM 674 O O . GLN A 1 84 ? -14.401 5.920 6.298 1.00 82.31 84 GLN A O 1
ATOM 679 N N . GLU A 1 85 ? -12.958 4.463 5.374 1.00 82.38 85 GLU A N 1
ATOM 680 C CA . GLU A 1 85 ? -13.439 3.285 6.104 1.00 82.38 85 GLU A CA 1
ATOM 681 C C . GLU A 1 85 ? -12.898 3.219 7.537 1.00 82.38 85 GLU A C 1
ATOM 683 O O . GLU A 1 85 ? -13.589 2.736 8.434 1.00 82.38 85 GLU A O 1
ATOM 688 N N . SER A 1 86 ? -11.687 3.732 7.775 1.00 75.62 86 SER A N 1
ATOM 689 C CA . SER A 1 86 ? -11.032 3.659 9.076 1.00 75.62 86 SER A CA 1
ATOM 690 C C . SER A 1 86 ? -10.845 5.032 9.726 1.00 75.62 86 SER A C 1
ATOM 692 O O . SER A 1 86 ? -9.911 5.763 9.390 1.00 75.62 86 SER A O 1
ATOM 694 N N . PRO A 1 87 ? -11.651 5.380 10.747 1.00 62.25 87 PRO A N 1
ATOM 695 C CA . PRO A 1 87 ? -11.435 6.592 11.537 1.00 62.25 87 PRO A CA 1
ATOM 696 C C . PRO A 1 87 ? -10.214 6.494 12.472 1.00 62.25 87 PRO A C 1
ATOM 698 O O . PRO A 1 87 ? -9.893 7.461 13.156 1.00 62.25 87 PRO A O 1
ATOM 701 N N . LEU A 1 88 ? -9.555 5.329 12.537 1.00 61.69 88 LEU A N 1
ATOM 702 C CA . LEU A 1 88 ? -8.374 5.069 13.370 1.00 61.69 88 LEU A CA 1
ATOM 703 C C . LEU A 1 88 ? -7.060 5.452 12.676 1.00 61.69 88 LEU A C 1
ATOM 705 O O . LEU A 1 88 ? -6.011 5.488 13.314 1.00 61.69 88 LEU A O 1
ATOM 709 N N . VAL A 1 89 ? -7.108 5.753 11.379 1.00 58.00 89 VAL A N 1
ATOM 710 C CA . VAL A 1 89 ? -5.928 6.096 10.588 1.00 58.00 89 VAL A CA 1
ATOM 711 C C . VAL A 1 89 ? -5.490 7.532 10.872 1.00 58.00 89 VAL A C 1
ATOM 713 O O . VAL A 1 89 ? -6.145 8.494 10.474 1.00 58.00 89 VAL A O 1
ATOM 716 N N . THR A 1 90 ? -4.339 7.684 11.525 1.00 51.16 90 THR A N 1
ATOM 717 C CA . THR A 1 90 ? -3.669 8.979 11.731 1.00 51.16 90 THR A CA 1
ATOM 718 C C . THR A 1 90 ? -2.704 9.339 10.594 1.00 51.16 90 THR A C 1
ATOM 720 O O . THR A 1 90 ? -2.486 10.525 10.350 1.00 51.16 90 THR A O 1
ATOM 723 N N . SER A 1 91 ? -2.158 8.355 9.870 1.00 51.47 91 SER A N 1
ATOM 724 C CA . SER A 1 91 ? -1.356 8.528 8.647 1.00 51.47 91 SER A CA 1
ATOM 725 C C . SER A 1 91 ? -1.285 7.198 7.888 1.00 51.47 91 SER A C 1
ATOM 727 O O . SER A 1 91 ? -1.103 6.161 8.518 1.00 51.47 91 SER A O 1
ATOM 729 N N . VAL A 1 92 ? -1.406 7.220 6.558 1.00 52.53 92 VAL A N 1
ATOM 730 C CA . VAL A 1 92 ? -1.084 6.072 5.687 1.00 52.53 92 VAL A CA 1
ATOM 731 C C . VAL A 1 92 ? 0.023 6.522 4.750 1.00 52.53 92 VAL A C 1
ATOM 733 O O . VAL A 1 92 ? -0.165 7.476 3.988 1.00 52.53 92 VAL A O 1
ATOM 736 N N . ASP A 1 93 ? 1.170 5.857 4.851 1.00 54.53 93 ASP A N 1
ATOM 737 C CA . ASP A 1 93 ? 2.199 5.876 3.816 1.00 54.53 93 ASP A CA 1
ATOM 738 C C . ASP A 1 93 ? 1.973 4.642 2.940 1.00 54.53 93 ASP A C 1
ATOM 740 O O . ASP A 1 93 ? 1.809 3.529 3.452 1.00 54.53 93 ASP A O 1
ATOM 744 N N . TYR A 1 94 ? 1.863 4.857 1.636 1.00 56.25 94 TYR A N 1
ATOM 745 C CA . TYR A 1 94 ? 1.684 3.793 0.654 1.00 56.25 94 TYR A CA 1
ATOM 746 C C . TYR A 1 94 ? 2.791 3.914 -0.383 1.00 56.25 94 TYR A C 1
ATOM 748 O O . TYR A 1 94 ? 3.246 5.020 -0.691 1.00 56.25 94 TYR A O 1
ATOM 756 N N . GLN A 1 95 ? 3.216 2.776 -0.935 1.00 54.06 95 GLN A N 1
ATOM 757 C CA . GLN A 1 95 ? 4.301 2.701 -1.912 1.00 54.06 95 GLN A CA 1
ATOM 758 C C . GLN A 1 95 ? 3.940 3.397 -3.236 1.00 54.06 95 GLN A C 1
ATOM 760 O O . GLN A 1 95 ? 3.686 2.763 -4.242 1.00 54.06 95 GLN A O 1
ATOM 765 N N . ALA A 1 96 ? 3.893 4.723 -3.273 1.00 49.25 96 ALA A N 1
ATOM 766 C CA . ALA A 1 96 ? 3.694 5.511 -4.489 1.00 49.25 96 ALA A CA 1
ATOM 767 C C . ALA A 1 96 ? 4.358 6.896 -4.403 1.00 49.25 96 ALA A C 1
ATOM 769 O O . ALA A 1 96 ? 4.000 7.802 -5.156 1.00 49.25 96 ALA A O 1
ATOM 770 N N . ASN A 1 97 ? 5.316 7.070 -3.482 1.00 48.47 97 ASN A N 1
ATOM 771 C CA . ASN A 1 97 ? 5.881 8.364 -3.072 1.00 48.47 97 ASN A CA 1
ATOM 772 C C . ASN A 1 97 ? 4.843 9.344 -2.482 1.00 48.47 97 ASN A C 1
ATOM 774 O O . ASN A 1 97 ? 4.976 10.557 -2.655 1.00 48.47 97 ASN A O 1
ATOM 778 N N . GLY A 1 98 ? 3.806 8.850 -1.798 1.00 48.12 98 GLY A N 1
ATOM 779 C CA . GLY A 1 98 ? 2.754 9.689 -1.222 1.00 48.12 98 GLY A CA 1
ATOM 780 C C . GLY A 1 98 ? 2.483 9.360 0.242 1.00 48.12 98 GLY A C 1
ATOM 781 O O . GLY A 1 98 ? 2.054 8.257 0.548 1.00 48.12 98 GLY A O 1
ATOM 782 N N . SER A 1 99 ? 2.626 10.355 1.123 1.00 46.84 99 SER A N 1
ATOM 783 C CA . SER A 1 99 ? 2.140 10.287 2.507 1.00 46.84 99 SER A CA 1
ATOM 784 C C . SER A 1 99 ? 0.895 11.164 2.661 1.00 46.84 99 SER A C 1
ATOM 786 O O . SER A 1 99 ? 0.876 12.302 2.190 1.00 46.84 99 SER A O 1
ATOM 788 N N . ILE A 1 100 ? -0.160 10.653 3.309 1.00 49.50 100 ILE A N 1
ATOM 789 C CA . ILE A 1 100 ? -1.318 11.470 3.712 1.00 49.50 100 ILE A CA 1
ATOM 790 C C . ILE A 1 100 ? -1.212 11.731 5.213 1.00 49.50 100 ILE A C 1
ATOM 792 O O . ILE A 1 100 ? -1.461 10.834 6.020 1.00 49.50 100 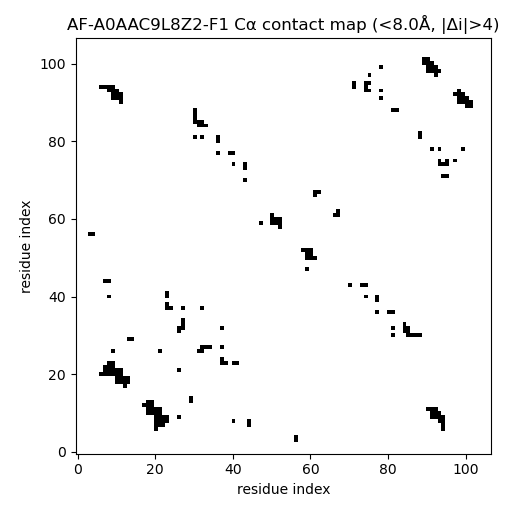ILE A O 1
ATOM 796 N N . LYS A 1 101 ? -0.873 12.968 5.592 1.00 46.12 101 LYS A N 1
ATOM 797 C CA . LYS A 1 101 ? -0.778 13.380 6.999 1.00 46.12 101 LYS A CA 1
ATOM 798 C C . LYS A 1 101 ? -2.155 13.669 7.602 1.00 46.12 101 LYS A C 1
ATOM 800 O O . LYS A 1 101 ? -3.115 14.022 6.909 1.00 46.12 101 LYS A O 1
ATOM 805 N N . ASN A 1 102 ? -2.243 13.556 8.927 1.00 38.19 102 ASN A N 1
ATOM 806 C CA . ASN A 1 102 ? -3.433 13.939 9.680 1.00 38.19 102 ASN A CA 1
ATOM 807 C C . ASN A 1 102 ? -3.798 15.416 9.422 1.00 38.19 102 ASN A C 1
ATOM 809 O O . ASN A 1 102 ? -2.932 16.286 9.478 1.00 38.19 102 ASN A O 1
ATOM 813 N N . GLY A 1 103 ? -5.077 15.700 9.161 1.00 44.59 103 GLY A N 1
ATOM 814 C CA . GLY A 1 103 ? -5.585 17.065 8.961 1.00 44.59 103 GLY A CA 1
ATOM 815 C C . GLY A 1 103 ? -5.462 17.651 7.548 1.00 44.59 103 GLY A C 1
ATOM 816 O O . GLY A 1 103 ? -6.055 18.698 7.296 1.00 44.59 103 GLY A O 1
ATOM 817 N N . GLU A 1 104 ? -4.789 16.993 6.600 1.00 41.91 104 GLU A N 1
ATOM 818 C CA . GLU A 1 104 ? -4.824 17.434 5.201 1.00 41.91 104 GLU A CA 1
ATOM 819 C C . GLU A 1 104 ? -6.119 16.941 4.532 1.00 41.91 104 GLU A C 1
ATOM 821 O O . GLU A 1 104 ? -6.358 15.741 4.340 1.00 41.91 104 GLU A O 1
ATOM 826 N N . CYS A 1 105 ? -7.002 17.903 4.254 1.00 35.72 105 CYS A N 1
ATOM 827 C CA . CYS A 1 105 ? -8.173 17.750 3.401 1.00 35.72 105 CYS A CA 1
ATOM 828 C C . CYS A 1 105 ? -7.731 18.049 1.962 1.00 35.72 105 CYS A C 1
ATOM 830 O O . CYS A 1 105 ? -7.178 19.120 1.713 1.00 35.72 105 CYS A O 1
ATOM 832 N N . MET A 1 106 ? -7.956 17.125 1.025 1.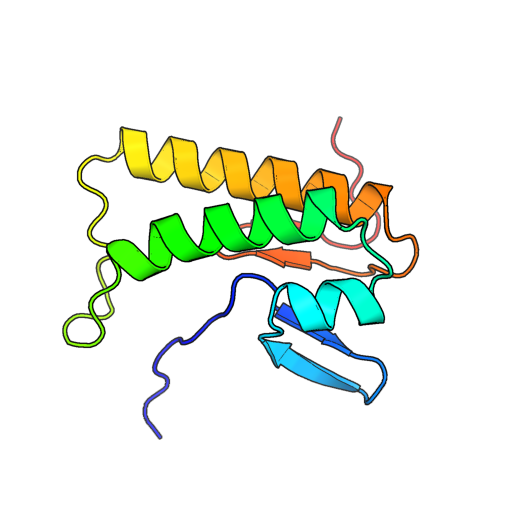00 37.03 106 MET A N 1
ATOM 833 C CA . MET A 1 106 ? -7.797 17.433 -0.398 1.00 37.03 106 MET A CA 1
ATOM 834 C C . MET A 1 106 ? -8.980 18.307 -0.832 1.00 37.03 106 MET A C 1
ATOM 836 O O . MET A 1 106 ? -10.127 17.870 -0.730 1.00 37.03 106 MET A O 1
ATOM 840 N N . ILE A 1 107 ? -8.690 19.539 -1.256 1.00 34.69 107 ILE A N 1
ATOM 841 C CA . ILE A 1 107 ? -9.586 20.373 -2.076 1.00 34.69 107 ILE A CA 1
ATOM 842 C C . ILE A 1 107 ? -9.578 19.892 -3.523 1.00 34.69 107 ILE A C 1
ATOM 844 O O . ILE A 1 107 ? -8.500 19.450 -3.983 1.00 34.69 107 ILE A O 1
#